Protein AF-A0A9D4W2U6-F1 (afdb_monomer_lite)

InterPro domains:
  IPR000994 Peptidase M24 [PF00557] (55-169)
  IPR029149 Creatinase/Aminopeptidase P/Spt16, N-terminal [G3DSA:3.40.350.10] (1-44)
  IPR036005 Creatinase/aminopeptidase-like [G3DSA:3.90.230.10] (46-172)
  IPR036005 Creatinase/aminopeptidase-like [SSF55920] (47-169)
  IPR040258 FACT complex subunit Spt16 [PTHR13980] (3-172)

pLDDT: mean 96.51, std 5.3, range [49.69, 98.81]

Secondary structure (DSSP, 8-state):
--PPEEEE-TTPPP-SHHHHHHHHHHHTSSPEEEE-HHHHHHHTTSPPHHHHHHHHHHHHHHHHHIIIIIIHHHHHHHHTT---BHHHHHHHHHHHHH-GGGGT----GGGEEESSPPEEE-TT----STT----SSBPP-STTEEEEEEE-EEETTEE--EEEEEEES---

Radius of gyration: 21.52 Å; chains: 1; bounding box: 51×34×67 Å

Organism: Pisum sativum (NCBI:txid3888)

Structure (mmCIF, N/CA/C/O backbone):
data_AF-A0A9D4W2U6-F1
#
_entry.id   AF-A0A9D4W2U6-F1
#
loop_
_atom_site.group_PDB
_atom_site.id
_atom_site.type_symbol
_atom_site.label_atom_id
_atom_site.label_alt_id
_atom_site.label_comp_id
_atom_site.label_asym_id
_atom_site.label_entity_id
_atom_site.label_seq_id
_atom_site.pdbx_PDB_ins_code
_atom_site.Cartn_x
_atom_site.Cartn_y
_atom_site.Cartn_z
_atom_site.occupancy
_atom_site.B_iso_or_equiv
_atom_site.auth_seq_id
_atom_site.auth_comp_id
_atom_site.auth_asym_id
_atom_site.auth_atom_id
_atom_site.pdbx_PDB_model_num
ATOM 1 N N . HIS A 1 1 ? 32.425 -7.925 -36.326 1.00 49.69 1 HIS A N 1
ATOM 2 C CA . HIS A 1 1 ? 31.031 -7.445 -36.296 1.00 49.69 1 HIS A CA 1
ATOM 3 C C . HIS A 1 1 ? 30.637 -7.352 -34.840 1.00 49.69 1 HIS A C 1
ATOM 5 O O . HIS A 1 1 ? 30.449 -8.394 -34.226 1.00 49.69 1 HIS A O 1
ATOM 11 N N . ASP A 1 2 ? 30.610 -6.143 -34.283 1.00 60.03 2 ASP A N 1
ATOM 12 C CA . ASP A 1 2 ? 30.225 -5.941 -32.887 1.00 60.03 2 ASP A CA 1
ATOM 13 C C . ASP A 1 2 ? 28.760 -6.340 -32.710 1.00 60.03 2 ASP A C 1
ATOM 15 O O . ASP A 1 2 ? 27.861 -5.778 -33.337 1.00 60.03 2 ASP A O 1
ATOM 19 N N . SER A 1 3 ? 28.525 -7.377 -31.911 1.00 79.00 3 SER A N 1
ATOM 20 C CA . SER A 1 3 ? 27.185 -7.813 -31.531 1.00 79.00 3 SER A CA 1
ATOM 21 C C . SER A 1 3 ? 26.518 -6.710 -30.711 1.00 79.00 3 SER A C 1
ATOM 23 O O . SER A 1 3 ? 27.026 -6.349 -29.650 1.00 79.00 3 SER A O 1
ATOM 25 N N . SER A 1 4 ? 25.395 -6.171 -31.187 1.00 92.88 4 SER A N 1
ATOM 26 C CA . SER A 1 4 ? 24.637 -5.154 -30.455 1.00 92.88 4 SER A CA 1
ATOM 27 C C . SER A 1 4 ? 24.012 -5.740 -29.186 1.00 92.88 4 SER A C 1
ATOM 29 O O . SER A 1 4 ? 23.478 -6.852 -29.202 1.00 92.88 4 SER A O 1
ATOM 31 N N . THR A 1 5 ? 24.056 -4.970 -28.100 1.00 96.31 5 THR A N 1
ATOM 32 C CA . THR A 1 5 ? 23.453 -5.326 -26.811 1.00 96.31 5 THR A CA 1
ATOM 33 C C . THR A 1 5 ? 22.145 -4.566 -26.620 1.00 96.31 5 THR A C 1
ATOM 35 O O . THR A 1 5 ? 22.100 -3.354 -26.828 1.00 96.31 5 THR A O 1
ATOM 38 N N . VAL A 1 6 ? 21.088 -5.264 -26.203 1.00 97.06 6 VAL A N 1
ATOM 39 C CA . VAL A 1 6 ? 19.773 -4.690 -25.896 1.00 97.06 6 VAL A CA 1
ATOM 40 C C . VAL A 1 6 ? 19.487 -4.858 -24.406 1.00 97.06 6 VAL A C 1
ATOM 42 O O . VAL A 1 6 ? 19.465 -5.973 -23.882 1.00 97.06 6 VAL A O 1
ATOM 45 N N . GLY A 1 7 ? 19.262 -3.735 -23.725 1.00 96.94 7 GLY A N 1
ATOM 46 C CA . GLY A 1 7 ? 18.815 -3.717 -22.337 1.00 96.94 7 GLY A CA 1
ATOM 47 C C . GLY A 1 7 ? 17.318 -4.005 -22.227 1.00 96.94 7 GLY A C 1
ATOM 48 O O . GLY A 1 7 ? 16.528 -3.393 -22.943 1.00 96.94 7 GLY A O 1
ATOM 49 N N . HIS A 1 8 ? 16.922 -4.902 -21.328 1.00 96.38 8 HIS A N 1
ATOM 50 C CA . HIS A 1 8 ? 15.517 -5.160 -20.991 1.00 96.38 8 HIS A CA 1
ATOM 51 C C . HIS A 1 8 ? 15.349 -5.402 -19.484 1.00 96.38 8 HIS A C 1
ATOM 53 O O . HIS A 1 8 ? 16.330 -5.654 -18.789 1.00 96.38 8 HIS A O 1
ATOM 59 N N . ILE A 1 9 ? 14.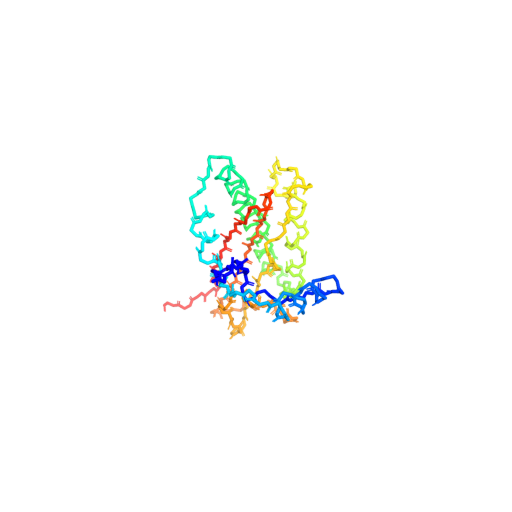125 -5.317 -18.958 1.00 97.06 9 ILE A N 1
ATOM 60 C CA . ILE A 1 9 ? 13.837 -5.698 -17.568 1.00 97.06 9 ILE A CA 1
ATOM 61 C C . ILE A 1 9 ? 13.600 -7.208 -17.560 1.00 97.06 9 ILE A C 1
ATOM 63 O O . ILE A 1 9 ? 12.560 -7.687 -18.001 1.00 97.06 9 ILE A O 1
ATOM 67 N N . ALA A 1 10 ? 14.596 -7.986 -17.135 1.00 94.62 10 ALA A N 1
ATOM 68 C CA . ALA A 1 10 ? 14.595 -9.431 -17.387 1.00 94.62 10 ALA A CA 1
ATOM 69 C C . ALA A 1 10 ? 13.586 -10.229 -16.553 1.00 94.62 10 ALA A C 1
ATOM 71 O O . ALA A 1 10 ? 13.250 -11.354 -16.916 1.00 94.62 10 ALA A O 1
ATOM 72 N N . ARG A 1 11 ? 13.125 -9.657 -15.438 1.00 94.25 11 ARG A N 1
ATOM 73 C CA . ARG A 1 11 ? 12.199 -10.302 -14.497 1.00 94.25 11 ARG A CA 1
ATOM 74 C C . ARG A 1 11 ? 10.725 -10.010 -14.781 1.00 94.25 11 ARG A C 1
ATOM 76 O O . ARG A 1 11 ? 9.882 -10.575 -14.098 1.00 94.25 11 ARG A O 1
ATOM 83 N N . GLU A 1 12 ? 10.419 -9.124 -15.727 1.00 94.75 12 GLU A N 1
ATOM 84 C CA . GLU A 1 12 ? 9.036 -8.853 -16.126 1.00 94.75 12 GLU A CA 1
ATOM 85 C C . GLU A 1 12 ? 8.526 -9.972 -17.037 1.00 94.75 12 GLU A C 1
ATOM 87 O O . GLU A 1 12 ? 9.155 -10.309 -18.045 1.00 94.75 12 GLU A O 1
ATOM 92 N N . GLU A 1 13 ? 7.385 -10.553 -16.674 1.00 94.50 13 GLU A N 1
ATOM 93 C CA . GLU A 1 13 ? 6.709 -11.540 -17.508 1.00 94.50 13 GLU A CA 1
ATOM 94 C C . GLU A 1 13 ? 5.948 -10.819 -18.634 1.00 94.50 13 GLU A C 1
ATOM 96 O O . GLU A 1 13 ? 5.199 -9.878 -18.369 1.00 94.50 13 GLU A O 1
ATOM 101 N N . PRO A 1 14 ? 6.145 -11.199 -19.911 1.00 94.31 14 PRO A N 1
ATOM 102 C CA . PRO A 1 14 ? 5.378 -10.620 -21.005 1.00 94.31 14 PRO A CA 1
ATOM 103 C C . PRO A 1 14 ? 3.908 -11.025 -20.892 1.00 94.31 14 PRO A C 1
ATOM 105 O O . PRO A 1 14 ? 3.588 -12.206 -20.996 1.00 94.31 14 PRO A O 1
ATOM 108 N N . GLU A 1 15 ? 3.019 -10.047 -20.745 1.00 95.38 15 GLU A N 1
ATOM 109 C CA . GLU A 1 15 ? 1.579 -10.286 -20.672 1.00 95.38 15 GLU A CA 1
ATOM 110 C C . GLU A 1 15 ? 0.866 -9.770 -21.928 1.00 95.38 15 GLU A C 1
ATOM 112 O O . GLU A 1 15 ? 0.933 -8.589 -22.286 1.00 95.38 15 GLU A O 1
ATOM 117 N N . GLY A 1 16 ? 0.151 -10.671 -22.604 1.00 97.06 16 GLY A N 1
ATOM 118 C CA . GLY A 1 16 ? -0.673 -10.353 -23.761 1.00 97.06 16 GLY A CA 1
ATOM 119 C C . GLY A 1 16 ? 0.074 -10.422 -25.094 1.00 97.06 16 GLY A C 1
ATOM 120 O O . GLY A 1 16 ? 1.291 -10.257 -25.196 1.00 97.06 16 GLY A O 1
ATOM 121 N N . LYS A 1 17 ? -0.707 -10.614 -26.166 1.00 97.44 17 LYS A N 1
ATOM 122 C CA . LYS A 1 17 ? -0.220 -10.974 -27.512 1.00 97.44 17 LYS A CA 1
ATOM 123 C C . LYS A 1 17 ? 0.914 -10.092 -28.045 1.00 97.44 17 LYS A C 1
ATOM 125 O O . LYS A 1 17 ? 1.791 -10.585 -28.748 1.00 97.44 17 LYS A O 1
ATOM 130 N N . LEU A 1 18 ? 0.878 -8.786 -27.765 1.00 97.94 18 LEU A N 1
ATOM 131 C CA . LEU A 1 18 ? 1.893 -7.847 -28.248 1.00 97.94 18 LEU A CA 1
ATOM 132 C C . LEU A 1 18 ? 3.248 -8.080 -27.569 1.00 97.94 18 LEU A C 1
ATOM 134 O O . LEU A 1 18 ? 4.264 -8.180 -28.259 1.00 97.94 18 LEU A O 1
ATOM 138 N N . LEU A 1 19 ? 3.262 -8.157 -26.236 1.00 97.25 19 LEU A N 1
ATOM 139 C CA . LEU A 1 19 ? 4.493 -8.308 -25.461 1.00 97.25 19 LEU A CA 1
ATOM 140 C C . LEU A 1 19 ? 5.069 -9.715 -25.605 1.00 97.25 19 LEU A C 1
ATOM 142 O O . LEU A 1 19 ? 6.281 -9.853 -25.746 1.00 97.25 19 LEU A O 1
ATOM 146 N N . GLU A 1 20 ? 4.215 -10.738 -25.665 1.00 97.19 20 GLU A N 1
ATOM 147 C CA . GLU A 1 20 ? 4.615 -12.122 -25.945 1.00 97.19 20 GLU A CA 1
ATOM 148 C C . GLU A 1 20 ? 5.334 -12.234 -27.300 1.00 97.19 20 GLU A C 1
ATOM 150 O O . GLU A 1 20 ? 6.468 -12.716 -27.366 1.00 97.19 20 GLU A O 1
ATOM 155 N N . ALA A 1 21 ? 4.734 -11.703 -28.374 1.00 97.56 21 ALA A N 1
ATOM 156 C CA . ALA A 1 21 ? 5.331 -11.725 -29.711 1.00 97.56 21 ALA A CA 1
ATOM 157 C C . ALA A 1 21 ? 6.621 -10.890 -29.797 1.00 97.56 21 ALA A C 1
ATOM 159 O O . ALA A 1 21 ? 7.567 -11.258 -30.500 1.00 97.56 21 ALA A O 1
ATOM 160 N N . TRP A 1 22 ? 6.681 -9.754 -29.095 1.00 97.00 22 TRP A N 1
ATOM 161 C CA . TRP A 1 22 ? 7.894 -8.942 -29.008 1.00 97.00 22 TRP A CA 1
ATOM 162 C C . TRP A 1 22 ? 9.020 -9.682 -28.281 1.00 97.00 22 TRP A C 1
ATOM 164 O O . TRP A 1 22 ? 10.139 -9.749 -28.795 1.00 97.00 22 TRP A O 1
ATOM 174 N N . ALA A 1 23 ? 8.724 -10.283 -27.128 1.00 95.25 23 ALA A N 1
ATOM 175 C CA . ALA A 1 23 ? 9.685 -11.050 -26.349 1.00 95.25 23 ALA A CA 1
ATOM 176 C C . ALA A 1 23 ? 10.232 -12.241 -27.149 1.00 95.25 23 ALA A C 1
ATOM 178 O O . ALA A 1 23 ? 11.436 -12.494 -27.120 1.00 95.25 23 ALA A O 1
ATOM 179 N N . GLU A 1 24 ? 9.386 -12.935 -27.915 1.00 95.69 24 GLU A N 1
ATOM 180 C CA . GLU A 1 24 ? 9.810 -14.016 -28.811 1.00 95.69 24 GLU A CA 1
ATOM 181 C C . GLU A 1 24 ? 10.750 -13.516 -29.920 1.00 95.69 24 GLU A C 1
ATOM 183 O O . GLU A 1 24 ? 11.812 -14.104 -30.148 1.00 95.69 24 GLU A O 1
ATOM 188 N N . LYS A 1 25 ? 10.415 -12.398 -30.582 1.00 96.06 25 LYS A N 1
ATOM 189 C CA . LYS A 1 25 ? 11.273 -11.791 -31.617 1.00 96.06 25 LYS A CA 1
ATOM 190 C C . LYS A 1 25 ? 12.623 -11.348 -31.064 1.00 96.06 25 LYS A C 1
ATOM 192 O O . LYS A 1 25 ? 13.645 -11.542 -31.719 1.00 96.06 25 LYS A O 1
ATOM 197 N N . LEU A 1 26 ? 12.625 -10.766 -29.870 1.00 93.94 26 LEU A N 1
ATOM 198 C CA . LEU A 1 26 ? 13.825 -10.281 -29.202 1.00 93.94 26 LEU A CA 1
ATOM 199 C C . LEU A 1 26 ? 14.723 -11.450 -28.762 1.00 93.94 26 LEU A C 1
ATOM 201 O O . LEU A 1 26 ? 15.926 -11.407 -29.016 1.00 93.94 26 LEU A O 1
ATOM 205 N N . LYS A 1 27 ? 14.144 -12.539 -28.235 1.00 92.06 27 LYS A N 1
ATOM 206 C CA . LYS A 1 27 ? 14.855 -13.799 -27.932 1.00 92.06 27 LYS A CA 1
ATOM 207 C C . LYS A 1 27 ? 15.414 -14.492 -29.178 1.00 92.06 27 LYS A C 1
ATOM 209 O O . LYS A 1 27 ? 16.499 -15.055 -29.119 1.00 92.06 27 LYS A O 1
ATOM 214 N N . SER A 1 28 ? 14.692 -14.437 -30.298 1.00 94.62 28 SER A N 1
ATOM 215 C CA . SER A 1 28 ? 15.102 -15.049 -31.575 1.00 94.62 28 SER A CA 1
ATOM 216 C C . SER A 1 28 ? 16.109 -14.203 -32.367 1.00 94.62 28 SER A C 1
ATOM 218 O O . SER A 1 28 ? 16.553 -14.599 -33.446 1.00 94.62 28 SER A O 1
ATOM 220 N N . SER A 1 29 ? 16.444 -13.009 -31.872 1.00 93.25 29 SER A N 1
ATOM 221 C CA . SER A 1 29 ? 17.425 -12.124 -32.494 1.00 93.25 29 SER A CA 1
ATOM 222 C C . SER A 1 29 ? 18.865 -12.580 -32.212 1.00 93.25 29 SER A C 1
ATOM 224 O O . SER A 1 29 ? 19.115 -13.476 -31.413 1.00 93.25 29 SER A O 1
ATOM 226 N N . LYS A 1 30 ? 19.843 -11.939 -32.862 1.00 94.06 30 LYS A N 1
ATOM 227 C CA . LYS A 1 30 ? 21.279 -12.147 -32.587 1.00 94.06 30 LYS A CA 1
ATOM 228 C C . LYS A 1 30 ? 21.834 -11.155 -31.554 1.00 94.06 30 LYS A C 1
ATOM 230 O O . LYS A 1 30 ? 23.049 -10.989 -31.469 1.00 94.06 30 LYS A O 1
ATOM 235 N N . PHE A 1 31 ? 20.964 -10.432 -30.848 1.00 95.25 31 PHE A N 1
ATOM 236 C CA . PHE A 1 31 ? 21.382 -9.441 -29.863 1.00 95.25 31 PHE A CA 1
ATOM 237 C C . PHE A 1 31 ? 21.810 -10.102 -28.558 1.00 95.25 31 PHE A C 1
ATOM 239 O O . PHE A 1 31 ? 21.231 -11.099 -28.131 1.00 95.25 31 PHE A O 1
ATOM 246 N N . ASN A 1 32 ? 22.782 -9.489 -27.88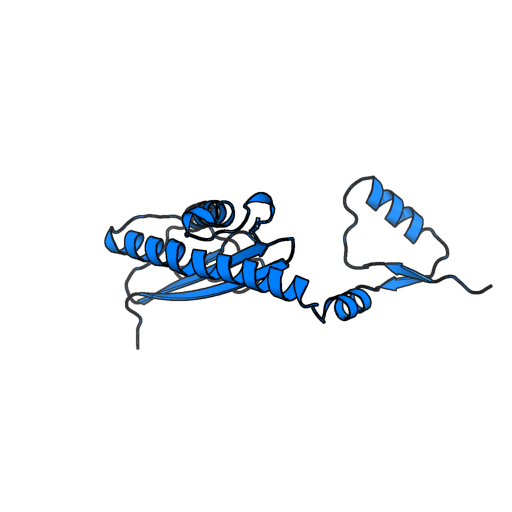8 1.00 95.00 32 ASN A N 1
ATOM 247 C CA . ASN A 1 32 ? 23.069 -9.823 -26.500 1.00 95.00 32 ASN A CA 1
ATOM 248 C C . ASN A 1 32 ? 22.019 -9.145 -25.624 1.00 95.00 32 ASN A C 1
ATOM 250 O O . ASN A 1 32 ? 21.869 -7.925 -25.673 1.00 95.00 32 ASN A O 1
ATOM 254 N N . LEU A 1 33 ? 21.288 -9.916 -24.829 1.00 95.38 33 LEU A N 1
ATOM 255 C CA . LEU A 1 33 ? 20.281 -9.373 -23.923 1.00 95.38 33 LEU A CA 1
ATOM 256 C C . LEU A 1 33 ? 20.900 -9.149 -22.547 1.00 95.38 33 LEU A C 1
ATOM 258 O O . LEU A 1 33 ? 21.635 -9.998 -22.044 1.00 95.38 33 LEU A O 1
ATOM 262 N N . SER A 1 34 ? 20.651 -7.990 -21.947 1.00 96.69 34 SER A N 1
ATOM 263 C CA . SER A 1 34 ? 21.177 -7.645 -20.623 1.00 96.69 34 SER A CA 1
ATOM 264 C C . SER A 1 34 ? 20.081 -7.070 -19.740 1.00 96.69 34 SER A C 1
ATOM 266 O O . SER A 1 34 ? 19.310 -6.217 -20.181 1.00 96.69 34 SER A O 1
ATOM 268 N N . ASP A 1 35 ? 20.031 -7.520 -18.486 1.00 97.56 35 ASP A N 1
ATOM 269 C CA . ASP A 1 35 ? 19.099 -6.978 -17.502 1.00 97.56 35 ASP A CA 1
ATOM 270 C C . ASP A 1 35 ? 19.516 -5.560 -17.098 1.00 97.56 35 ASP A C 1
ATOM 272 O O . ASP A 1 35 ? 20.640 -5.333 -16.643 1.00 97.56 35 ASP A O 1
ATOM 276 N N . VAL A 1 36 ? 18.605 -4.603 -17.259 1.00 98.12 36 VAL A N 1
ATOM 277 C CA . VAL A 1 36 ? 18.822 -3.192 -16.903 1.00 98.12 36 VAL A CA 1
ATOM 278 C C . VAL A 1 36 ? 17.961 -2.731 -15.727 1.00 98.12 36 VAL A C 1
ATOM 280 O O . VAL A 1 36 ? 17.955 -1.538 -15.413 1.00 98.12 36 VAL A O 1
ATOM 283 N N . ALA A 1 37 ? 17.284 -3.647 -15.023 1.00 98.25 37 ALA A N 1
ATOM 284 C CA . ALA A 1 37 ? 16.456 -3.326 -13.856 1.00 98.25 37 ALA A CA 1
ATOM 285 C C . ALA A 1 37 ? 17.216 -2.500 -12.797 1.00 98.25 37 ALA A C 1
ATOM 287 O O . ALA A 1 37 ? 16.711 -1.491 -12.304 1.00 98.25 37 ALA A O 1
ATOM 288 N N . ASN A 1 38 ? 18.471 -2.862 -12.507 1.00 98.00 38 ASN A N 1
ATOM 289 C CA . ASN A 1 38 ? 19.313 -2.127 -11.555 1.00 98.00 38 ASN A CA 1
ATOM 290 C C . ASN A 1 38 ? 19.664 -0.709 -12.037 1.00 98.00 38 ASN A C 1
ATOM 292 O O . ASN A 1 38 ? 19.791 0.203 -11.221 1.00 98.00 38 ASN A O 1
ATOM 296 N N . GLY A 1 39 ? 19.788 -0.508 -13.353 1.00 98.38 39 GLY A N 1
ATOM 297 C CA . GLY A 1 39 ? 20.013 0.811 -13.946 1.00 98.38 39 GLY A CA 1
ATOM 298 C C . GLY A 1 39 ? 18.814 1.733 -13.732 1.00 98.38 39 GLY A C 1
ATOM 299 O O . GLY A 1 39 ? 18.978 2.856 -13.258 1.00 98.38 39 GLY A O 1
ATOM 300 N N . PHE A 1 40 ? 17.601 1.232 -13.984 1.00 98.38 40 PHE A N 1
ATOM 301 C CA . PHE A 1 40 ? 16.367 1.962 -13.678 1.00 98.38 40 PHE A CA 1
ATOM 302 C C . PHE A 1 40 ? 16.191 2.197 -12.175 1.00 98.38 40 PHE A C 1
ATOM 304 O O . PHE A 1 40 ? 15.836 3.302 -11.775 1.00 98.38 40 PHE A O 1
ATOM 311 N N . SER A 1 41 ? 16.507 1.212 -11.326 1.00 98.12 41 SER A N 1
ATOM 312 C CA . SER A 1 41 ? 16.469 1.381 -9.867 1.00 98.12 41 SER A CA 1
ATOM 313 C C . SER A 1 41 ? 17.384 2.514 -9.398 1.00 98.12 41 SER A C 1
ATOM 315 O O . SER A 1 41 ? 16.982 3.320 -8.560 1.00 98.12 41 SER A O 1
ATOM 317 N N . ALA A 1 42 ? 18.608 2.593 -9.929 1.00 98.38 42 ALA A N 1
ATOM 318 C CA . ALA A 1 42 ? 19.531 3.677 -9.615 1.00 98.38 42 ALA A CA 1
ATOM 319 C C . ALA A 1 42 ? 18.999 5.025 -10.126 1.00 98.38 42 ALA A C 1
ATOM 321 O O . ALA A 1 42 ? 18.985 5.996 -9.368 1.00 98.38 42 ALA A O 1
ATOM 322 N N . LEU A 1 43 ? 18.491 5.069 -11.363 1.00 98.38 43 LEU A N 1
ATOM 323 C CA . LEU A 1 43 ? 17.919 6.273 -11.971 1.00 98.38 43 LEU A CA 1
ATOM 324 C C . LEU A 1 43 ? 16.727 6.818 -11.172 1.00 98.38 43 LEU A C 1
ATOM 326 O O . LEU A 1 43 ? 16.640 8.019 -10.941 1.00 98.38 43 LEU A O 1
ATOM 330 N N . PHE A 1 44 ? 15.832 5.942 -10.716 1.00 98.00 44 PHE A N 1
ATOM 331 C CA . PHE A 1 44 ? 14.650 6.328 -9.950 1.00 98.00 44 PHE A CA 1
ATOM 332 C C . PHE A 1 44 ? 14.938 6.552 -8.466 1.00 98.00 44 PHE A C 1
ATOM 334 O O . PHE A 1 44 ? 14.029 6.947 -7.745 1.00 98.00 44 PHE A O 1
ATOM 341 N N . SER A 1 45 ? 16.145 6.288 -7.960 1.00 97.94 45 SER A N 1
ATOM 342 C CA . SER A 1 45 ? 16.419 6.326 -6.515 1.00 97.94 45 SER A CA 1
ATOM 343 C C . SER A 1 45 ? 16.272 7.732 -5.913 1.00 97.94 45 SER A C 1
ATOM 345 O O . SER A 1 45 ? 15.559 7.906 -4.920 1.00 97.94 45 SER A O 1
ATOM 347 N N . ALA A 1 46 ? 16.883 8.740 -6.539 1.00 98.31 46 ALA A N 1
ATOM 348 C CA . ALA A 1 46 ? 16.840 10.131 -6.107 1.00 98.31 46 ALA A CA 1
ATOM 349 C C . ALA A 1 46 ? 15.585 10.826 -6.647 1.00 98.31 46 ALA A C 1
ATOM 351 O O . ALA A 1 46 ? 15.385 10.925 -7.853 1.00 98.31 46 ALA A O 1
ATOM 352 N N . LYS A 1 47 ? 14.741 11.318 -5.738 1.00 98.38 47 LYS A N 1
ATOM 353 C CA . LYS A 1 47 ? 13.483 11.989 -6.077 1.00 98.38 47 LYS A CA 1
ATOM 354 C C . LYS A 1 47 ? 13.684 13.495 -6.192 1.00 98.38 47 LYS A C 1
ATOM 356 O O . LYS A 1 47 ? 14.288 14.114 -5.317 1.00 98.38 47 LYS A O 1
ATOM 361 N N . SER A 1 48 ? 13.123 14.092 -7.234 1.00 98.56 48 SER A N 1
ATOM 362 C CA . SER A 1 48 ? 13.017 15.543 -7.371 1.00 98.56 48 SER A CA 1
ATOM 363 C C . SER A 1 48 ? 12.015 16.136 -6.370 1.00 98.56 48 SER A C 1
ATOM 365 O O . SER A 1 48 ? 11.215 15.436 -5.744 1.00 98.56 48 SER A O 1
ATOM 367 N N . ASN A 1 49 ? 12.017 17.463 -6.232 1.00 98.62 49 ASN A N 1
ATOM 368 C CA . ASN A 1 49 ? 11.106 18.164 -5.322 1.00 98.62 49 ASN A CA 1
ATOM 369 C C . ASN A 1 49 ? 9.619 17.942 -5.658 1.00 98.62 49 ASN A C 1
ATOM 371 O O . ASN A 1 49 ? 8.783 17.894 -4.749 1.00 98.62 49 ASN A O 1
ATOM 375 N N . GLU A 1 50 ? 9.273 17.789 -6.939 1.00 98.38 50 GLU A N 1
ATOM 376 C CA . GLU A 1 50 ? 7.898 17.501 -7.362 1.00 98.38 50 GLU A CA 1
ATOM 377 C C . GLU A 1 50 ? 7.466 16.087 -6.947 1.00 98.38 50 GLU A C 1
ATOM 379 O O . GLU A 1 50 ? 6.375 15.892 -6.399 1.00 98.38 50 GLU A O 1
ATOM 384 N N . GLU A 1 51 ? 8.345 15.104 -7.132 1.00 98.62 51 GLU A N 1
ATOM 385 C CA . GLU A 1 51 ? 8.102 13.717 -6.735 1.00 98.62 51 GLU A CA 1
ATOM 386 C C . GLU A 1 51 ? 7.980 13.594 -5.216 1.00 98.62 51 GLU A C 1
ATOM 388 O O . GLU A 1 51 ? 7.024 13.008 -4.713 1.00 98.62 51 GLU A O 1
ATOM 393 N N . ILE A 1 52 ? 8.884 14.237 -4.468 1.00 98.75 52 ILE A N 1
ATOM 394 C CA . ILE A 1 52 ? 8.817 14.318 -3.003 1.00 98.75 52 ILE A CA 1
ATOM 395 C C . ILE A 1 52 ? 7.499 14.961 -2.561 1.00 98.75 52 ILE A C 1
ATOM 397 O O . ILE A 1 52 ? 6.882 14.505 -1.598 1.00 98.75 52 ILE A O 1
ATOM 401 N N . THR A 1 53 ? 7.035 16.003 -3.253 1.00 98.62 53 THR A N 1
ATOM 402 C CA . THR A 1 53 ? 5.738 16.633 -2.961 1.00 98.62 53 THR A CA 1
ATOM 403 C C . THR A 1 53 ? 4.586 15.650 -3.160 1.00 98.62 53 THR A C 1
ATOM 405 O O . THR A 1 53 ? 3.683 15.590 -2.324 1.00 98.62 53 THR A O 1
ATOM 408 N N . SER A 1 54 ? 4.626 14.845 -4.221 1.00 98.62 54 SER A N 1
ATOM 409 C CA . SER A 1 54 ? 3.615 13.814 -4.483 1.00 98.62 54 SER A CA 1
ATOM 410 C C . SER A 1 54 ? 3.650 12.699 -3.432 1.00 98.62 54 SER A C 1
ATOM 412 O O . SER A 1 54 ? 2.600 12.353 -2.893 1.00 98.62 54 SER A O 1
ATOM 414 N N . ILE A 1 55 ? 4.841 12.232 -3.038 1.00 98.81 55 ILE A N 1
ATOM 415 C CA . ILE A 1 55 ? 5.031 11.258 -1.947 1.00 98.81 55 ILE A CA 1
ATOM 416 C C . ILE A 1 55 ? 4.483 11.808 -0.623 1.00 98.81 55 ILE A C 1
ATOM 418 O O . ILE A 1 55 ? 3.762 11.109 0.084 1.00 98.81 55 ILE A O 1
ATOM 422 N N . LYS A 1 56 ? 4.762 13.076 -0.288 1.00 98.69 56 LYS A N 1
ATOM 423 C CA . LYS A 1 56 ? 4.235 13.723 0.927 1.00 98.69 56 LYS A CA 1
ATOM 424 C C . LYS A 1 56 ? 2.710 13.811 0.918 1.00 98.69 56 LYS A C 1
ATOM 426 O O . LYS A 1 56 ? 2.093 13.607 1.959 1.00 98.69 56 LYS A O 1
ATOM 431 N N . ARG A 1 57 ? 2.092 14.088 -0.236 1.00 98.56 57 ARG A N 1
ATOM 432 C CA . ARG A 1 57 ? 0.626 14.093 -0.384 1.00 98.56 57 ARG A CA 1
ATOM 433 C C . ARG A 1 57 ? 0.034 12.697 -0.206 1.00 98.56 57 ARG A C 1
ATOM 435 O O . ARG A 1 57 ? -0.924 12.559 0.548 1.00 98.56 57 ARG A O 1
ATOM 442 N N . ALA A 1 58 ? 0.631 11.682 -0.832 1.00 98.75 58 ALA A N 1
ATOM 443 C CA . ALA A 1 58 ? 0.247 10.286 -0.638 1.00 98.75 58 ALA A CA 1
ATOM 444 C C . ALA A 1 58 ? 0.342 9.890 0.846 1.00 98.75 58 ALA A C 1
ATOM 446 O O . ALA A 1 58 ? -0.621 9.389 1.420 1.00 98.75 58 ALA A O 1
ATOM 447 N N . ALA A 1 59 ? 1.462 10.209 1.502 1.00 98.75 59 ALA A N 1
ATOM 448 C CA . ALA A 1 59 ? 1.688 9.905 2.914 1.00 98.75 59 ALA A CA 1
ATOM 449 C C . ALA A 1 59 ? 0.717 10.649 3.844 1.00 98.75 59 ALA A C 1
ATOM 451 O O . ALA A 1 59 ? 0.240 10.082 4.828 1.00 98.75 59 ALA A O 1
ATOM 452 N N . TYR A 1 60 ? 0.386 11.905 3.531 1.00 98.62 60 TYR A N 1
ATOM 453 C CA . TYR A 1 60 ? -0.621 12.657 4.274 1.00 98.62 60 TYR A CA 1
ATOM 454 C C . TYR A 1 60 ? -1.990 11.977 4.186 1.00 98.62 60 TYR A C 1
ATOM 456 O O . TYR A 1 60 ? -2.613 11.748 5.214 1.00 98.62 60 TYR A O 1
ATOM 464 N N . LEU A 1 61 ? -2.419 11.551 2.994 1.00 98.75 61 LEU A N 1
ATOM 465 C CA . LEU A 1 61 ? -3.652 10.776 2.855 1.00 98.75 61 LEU A CA 1
ATOM 466 C C . LEU A 1 61 ? -3.592 9.458 3.6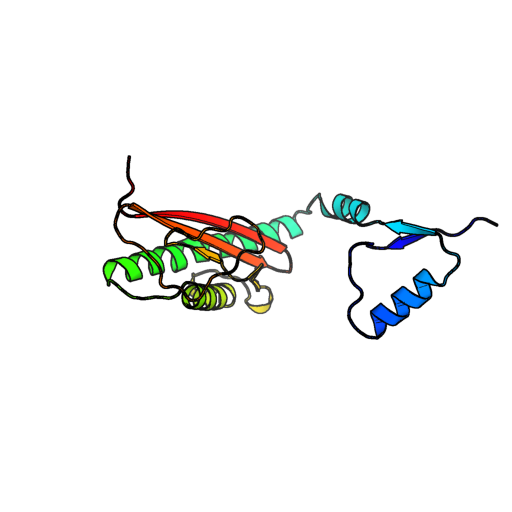38 1.00 98.75 61 LEU A C 1
ATOM 468 O O . LEU A 1 61 ? -4.481 9.195 4.439 1.00 98.75 61 LEU A O 1
ATOM 472 N N . THR A 1 62 ? -2.527 8.672 3.480 1.00 98.81 62 THR A N 1
ATOM 473 C CA . THR A 1 62 ? -2.325 7.405 4.204 1.00 98.81 62 THR A CA 1
ATOM 474 C C . THR A 1 62 ? -2.426 7.579 5.723 1.00 98.81 62 THR A C 1
ATOM 476 O O . THR A 1 62 ? -3.101 6.808 6.405 1.00 98.81 62 THR A O 1
ATOM 479 N N . THR A 1 63 ? -1.797 8.624 6.270 1.00 98.38 63 THR A N 1
ATOM 480 C CA . THR A 1 63 ? -1.865 8.939 7.707 1.00 98.38 63 THR A CA 1
ATOM 481 C C . THR A 1 63 ? -3.247 9.438 8.131 1.00 98.38 63 THR A C 1
ATOM 483 O O . THR A 1 63 ? -3.715 9.050 9.200 1.00 98.38 63 THR A O 1
ATOM 486 N N . SER A 1 64 ? -3.929 10.241 7.307 1.00 98.56 64 SER A N 1
ATOM 487 C CA . SER A 1 64 ? -5.318 10.658 7.542 1.00 98.56 64 SER A CA 1
ATOM 488 C C . SER A 1 64 ? -6.285 9.475 7.551 1.00 98.56 64 SER A C 1
ATOM 490 O O . SER A 1 64 ? -7.147 9.429 8.420 1.00 98.56 64 SER A O 1
ATOM 492 N N . VAL A 1 65 ? -6.130 8.507 6.644 1.00 98.75 65 VAL A N 1
ATOM 493 C CA . VAL A 1 65 ? -6.943 7.280 6.616 1.00 98.75 65 VAL A CA 1
ATOM 494 C C . VAL A 1 65 ? -6.695 6.440 7.864 1.00 98.75 65 VAL A C 1
ATOM 496 O O . VAL A 1 65 ? -7.647 6.075 8.550 1.00 98.75 65 VAL A O 1
ATOM 499 N N . MET A 1 66 ? -5.428 6.200 8.218 1.00 98.62 66 MET A N 1
ATOM 500 C CA . MET A 1 66 ? -5.086 5.467 9.440 1.00 98.62 66 MET A CA 1
ATOM 501 C C . MET A 1 66 ? -5.690 6.138 10.684 1.00 98.62 66 MET A C 1
ATOM 503 O O . MET A 1 66 ? -6.357 5.492 11.483 1.00 98.62 66 MET A O 1
ATOM 507 N N . LYS A 1 67 ? -5.496 7.450 10.845 1.00 98.25 67 LYS A N 1
ATOM 508 C CA . LYS A 1 67 ? -5.922 8.169 12.051 1.00 98.25 67 LYS A CA 1
ATOM 509 C C . LYS A 1 67 ? -7.434 8.382 12.132 1.00 98.25 67 LYS A C 1
ATOM 511 O O . LYS A 1 67 ? -8.011 8.179 13.189 1.00 98.25 67 LYS A O 1
ATOM 516 N N . ASN A 1 68 ? -8.052 8.859 11.055 1.00 98.12 68 ASN A N 1
ATOM 517 C CA . ASN A 1 68 ? -9.424 9.374 11.099 1.00 98.12 68 ASN A CA 1
ATOM 518 C C . ASN A 1 68 ? -10.468 8.326 10.696 1.00 98.12 68 ASN A C 1
ATOM 520 O O . ASN A 1 68 ? -11.655 8.560 10.897 1.00 98.12 68 ASN A O 1
ATOM 524 N N . PHE A 1 69 ? -10.049 7.218 10.078 1.00 98.56 69 PHE A N 1
ATOM 525 C CA . PHE A 1 69 ? -10.951 6.136 9.695 1.00 98.56 69 PHE A CA 1
ATOM 526 C C . PHE A 1 69 ? -10.599 4.831 10.400 1.00 98.56 69 PHE A C 1
ATOM 528 O O . PHE A 1 69 ? -11.439 4.312 11.121 1.00 98.56 69 PHE A O 1
ATOM 535 N N . VAL A 1 70 ? -9.375 4.316 10.240 1.00 98.56 70 VAL A N 1
ATOM 536 C CA . VAL A 1 70 ? -9.002 3.003 10.798 1.00 98.56 70 VAL A CA 1
ATOM 537 C C . VAL A 1 70 ? -9.091 3.005 12.322 1.00 98.56 70 VAL A C 1
ATOM 539 O O . VAL A 1 70 ? -9.825 2.194 12.874 1.00 98.56 70 VAL A O 1
ATOM 542 N N . VAL A 1 71 ? -8.412 3.931 13.005 1.00 98.44 71 VAL A N 1
ATOM 543 C CA . VAL A 1 71 ? -8.455 4.002 14.478 1.00 98.44 71 VAL A CA 1
ATOM 544 C C . VAL A 1 71 ? -9.886 4.208 14.979 1.00 98.44 71 VAL A C 1
ATOM 546 O O . VAL A 1 71 ? -10.365 3.415 15.778 1.00 98.44 71 VAL A O 1
ATOM 549 N N . SER A 1 72 ? -10.610 5.191 14.439 1.00 97.81 72 SER A N 1
ATOM 550 C CA . SER A 1 72 ? -11.989 5.464 14.866 1.00 97.81 72 SER A CA 1
ATOM 551 C C . SER A 1 72 ? -12.951 4.302 14.596 1.00 97.81 72 SER A C 1
ATOM 553 O O . SER A 1 72 ? -13.866 4.054 15.374 1.00 97.81 72 SER A O 1
ATOM 555 N N . LYS A 1 73 ? -12.777 3.570 13.489 1.00 98.06 73 LYS A N 1
ATOM 556 C CA . LYS A 1 73 ? -13.581 2.378 13.191 1.00 98.06 73 LYS A CA 1
ATOM 557 C C . LYS A 1 73 ? -13.250 1.241 14.153 1.00 98.06 73 LYS A C 1
ATOM 559 O O . LYS A 1 73 ? -14.180 0.569 14.583 1.00 98.06 73 LYS A O 1
ATOM 564 N N . LEU A 1 74 ? -11.972 1.040 14.477 1.00 98.06 74 LEU A N 1
ATOM 565 C CA . LEU A 1 74 ? -11.535 0.029 15.438 1.00 98.06 74 LEU A CA 1
ATOM 566 C C . LEU A 1 74 ? -12.161 0.270 16.813 1.00 98.06 74 LEU A C 1
ATOM 568 O O . LEU A 1 74 ? -12.779 -0.641 17.351 1.00 98.06 74 LEU A O 1
ATOM 572 N N . GLU A 1 75 ? -12.045 1.498 17.325 1.00 97.50 75 GLU A N 1
ATOM 573 C CA . GLU A 1 75 ? -12.638 1.922 18.602 1.00 97.50 75 GLU A CA 1
ATOM 574 C C . GLU A 1 75 ? -14.144 1.613 18.625 1.00 97.50 75 GLU A C 1
ATOM 576 O O . GLU A 1 75 ? -14.602 0.849 19.465 1.00 97.50 75 GLU A O 1
ATOM 581 N N . ASN A 1 76 ? -14.894 2.065 17.612 1.00 97.88 76 ASN A N 1
ATOM 582 C CA . ASN A 1 76 ? -16.337 1.807 17.525 1.00 97.88 76 ASN A CA 1
ATOM 583 C C . ASN A 1 76 ? -16.701 0.315 17.404 1.00 97.88 76 ASN A C 1
ATOM 585 O O . ASN A 1 76 ? -17.773 -0.099 17.838 1.00 97.88 76 ASN A O 1
ATOM 589 N N . VAL A 1 77 ? -15.873 -0.493 16.734 1.00 97.69 77 VAL A N 1
ATOM 590 C CA . VAL A 1 77 ? -16.126 -1.936 16.588 1.00 97.69 77 VAL A CA 1
ATOM 591 C C . VAL A 1 77 ? -15.971 -2.647 17.926 1.00 97.69 77 VAL A C 1
ATOM 593 O O . VAL A 1 77 ? -16.787 -3.515 18.223 1.00 97.69 77 VAL A O 1
ATOM 596 N N . ILE A 1 78 ? -14.963 -2.270 18.713 1.00 96.00 78 ILE A N 1
ATOM 597 C CA . ILE A 1 78 ? -14.716 -2.831 20.043 1.00 96.00 78 ILE A CA 1
ATOM 598 C C . ILE A 1 78 ? -15.796 -2.356 21.021 1.00 96.00 78 ILE A C 1
ATOM 600 O O . ILE A 1 78 ? -16.430 -3.186 21.664 1.00 96.00 78 ILE A O 1
ATOM 604 N N . ASP A 1 79 ? -16.060 -1.048 21.075 1.00 96.62 79 ASP A N 1
ATOM 605 C CA . ASP A 1 79 ? -17.012 -0.445 22.020 1.00 96.62 79 ASP A CA 1
ATOM 606 C C . ASP A 1 79 ? -18.446 -0.969 21.843 1.00 96.62 79 ASP A C 1
ATOM 608 O O . ASP A 1 79 ? -19.197 -1.092 22.809 1.00 96.62 79 ASP A O 1
ATOM 612 N N . GLU A 1 80 ? -18.846 -1.270 20.604 1.00 97.31 80 GLU A N 1
ATOM 613 C CA . GLU A 1 80 ? -20.175 -1.801 20.280 1.00 97.31 80 GLU A CA 1
ATOM 614 C C . GLU A 1 80 ? -20.201 -3.334 20.127 1.00 97.31 80 GLU A C 1
ATOM 616 O O . GLU A 1 80 ? -21.206 -3.873 19.656 1.00 97.31 80 GLU A O 1
ATOM 621 N N . GLU A 1 81 ? -19.108 -4.033 20.462 1.00 95.44 81 GLU A N 1
ATOM 622 C CA . GLU A 1 81 ? -18.958 -5.496 20.334 1.00 95.44 81 GLU A CA 1
ATOM 623 C C . GLU A 1 81 ? -19.375 -6.022 18.943 1.00 95.44 81 GLU A C 1
ATOM 625 O O . GLU A 1 81 ? -20.023 -7.062 18.768 1.00 95.44 81 GLU A O 1
ATOM 630 N N . LYS A 1 82 ? -19.035 -5.260 17.897 1.00 96.94 82 LYS A N 1
ATOM 631 C CA . LYS A 1 82 ? -19.430 -5.568 16.522 1.00 96.94 82 LYS A CA 1
ATOM 632 C C . LYS A 1 82 ? -18.575 -6.683 15.946 1.00 96.94 82 LYS A C 1
ATOM 634 O O . LYS A 1 82 ? -17.350 -6.707 16.065 1.00 96.94 82 LYS A O 1
ATOM 639 N N . LYS A 1 83 ? -19.222 -7.551 15.173 1.00 97.12 83 LYS A N 1
ATOM 640 C CA . LYS A 1 83 ? -18.537 -8.515 14.312 1.00 97.12 83 LYS A CA 1
ATOM 641 C C . LYS A 1 83 ? -18.265 -7.896 12.940 1.00 97.12 83 LYS A C 1
ATOM 643 O O . LYS A 1 83 ? -19.202 -7.584 12.209 1.00 97.12 83 LYS A O 1
ATOM 648 N N . ILE A 1 84 ? -16.991 -7.766 12.574 1.00 98.12 84 ILE A N 1
ATOM 649 C CA . ILE A 1 84 ? -16.536 -7.326 11.245 1.00 98.12 84 ILE A CA 1
ATOM 650 C C . ILE A 1 84 ? -15.458 -8.281 10.727 1.00 98.12 84 ILE A C 1
ATOM 652 O O . ILE A 1 84 ? -14.634 -8.748 11.509 1.00 98.12 84 ILE A O 1
ATOM 656 N N . LEU A 1 85 ? -15.474 -8.596 9.429 1.00 98.69 85 LEU A N 1
ATOM 657 C CA . LEU A 1 85 ? -14.433 -9.411 8.792 1.00 98.69 85 LEU A CA 1
ATOM 658 C C . LEU A 1 85 ? -13.236 -8.540 8.393 1.00 98.69 85 LEU A C 1
ATOM 660 O O . LEU A 1 85 ? -13.423 -7.372 8.036 1.00 98.69 85 LEU A O 1
ATOM 664 N N . HIS A 1 86 ? -12.022 -9.099 8.383 1.00 98.75 86 HIS A N 1
ATOM 665 C CA . HIS A 1 86 ? -10.841 -8.363 7.911 1.00 98.75 86 HIS A CA 1
ATOM 666 C C . HIS A 1 86 ? -11.003 -7.889 6.455 1.00 98.75 86 HIS A C 1
ATOM 668 O O . HIS A 1 86 ? -10.681 -6.742 6.145 1.00 98.75 86 HIS A O 1
ATOM 674 N N . SER A 1 87 ? -11.555 -8.729 5.576 1.00 98.62 87 SER A N 1
ATOM 675 C CA . SER A 1 87 ? -11.865 -8.399 4.176 1.00 98.62 87 SER A CA 1
ATOM 676 C C . SER A 1 87 ? -12.887 -7.264 4.037 1.00 98.62 87 SER A C 1
ATOM 678 O O . SER A 1 87 ? -12.679 -6.332 3.264 1.00 98.62 87 SER A O 1
ATOM 680 N N . THR A 1 88 ? -13.952 -7.260 4.844 1.00 98.62 88 THR A N 1
ATOM 681 C CA . THR A 1 88 ? -14.927 -6.156 4.854 1.00 98.62 88 THR A CA 1
ATOM 682 C C . THR A 1 88 ? -14.272 -4.842 5.277 1.00 98.62 88 THR A C 1
ATOM 684 O O . THR A 1 88 ? -14.508 -3.799 4.666 1.00 98.62 88 THR A O 1
ATOM 687 N N . TRP A 1 89 ? -13.416 -4.872 6.301 1.00 98.25 89 TRP A N 1
ATOM 688 C CA . TRP A 1 89 ? -12.726 -3.667 6.759 1.00 98.25 89 TRP A CA 1
ATOM 689 C C . TRP A 1 89 ? -11.691 -3.160 5.740 1.00 98.25 89 TRP A C 1
ATOM 691 O O . TRP A 1 89 ? -11.555 -1.947 5.548 1.00 98.25 89 TRP A O 1
ATOM 701 N N . MET A 1 90 ? -11.020 -4.070 5.029 1.00 98.69 90 MET A N 1
ATOM 702 C CA . MET A 1 90 ? -10.182 -3.756 3.869 1.00 98.69 90 MET A CA 1
ATOM 703 C C . MET A 1 90 ? -10.974 -2.980 2.813 1.00 98.69 90 MET A C 1
ATOM 705 O O . MET A 1 90 ? -10.596 -1.852 2.500 1.00 98.69 90 MET A O 1
ATOM 709 N N . GLU A 1 91 ? -12.095 -3.520 2.330 1.00 98.75 91 GLU A N 1
ATOM 710 C CA . GLU A 1 91 ? -12.926 -2.877 1.300 1.00 98.75 91 GLU A CA 1
ATOM 711 C C . GLU A 1 91 ? -13.448 -1.497 1.728 1.00 98.75 91 GLU A C 1
ATOM 713 O O . GLU A 1 91 ? -13.488 -0.554 0.933 1.00 98.75 91 GLU A O 1
ATOM 718 N N . GLU A 1 92 ? -13.870 -1.349 2.988 1.00 98.56 92 GLU A N 1
ATOM 719 C CA . GLU A 1 92 ? -14.276 -0.045 3.517 1.00 98.56 92 GLU A CA 1
ATOM 720 C C . GLU A 1 92 ? -13.103 0.948 3.524 1.00 98.56 92 GLU A C 1
ATOM 722 O O . GLU A 1 92 ? -13.274 2.109 3.145 1.00 98.56 92 GLU A O 1
ATOM 727 N N . THR A 1 93 ? -11.905 0.494 3.905 1.00 98.69 93 THR A N 1
ATOM 728 C CA . THR A 1 93 ? -10.691 1.323 3.923 1.00 98.69 93 THR A CA 1
ATOM 729 C C . THR A 1 93 ? -10.276 1.741 2.510 1.00 98.69 93 THR A C 1
ATOM 731 O O . THR A 1 93 ? -9.923 2.904 2.308 1.00 98.69 93 THR A O 1
ATOM 734 N N . GLU A 1 94 ? -10.376 0.855 1.513 1.00 98.44 94 GLU A N 1
ATOM 735 C CA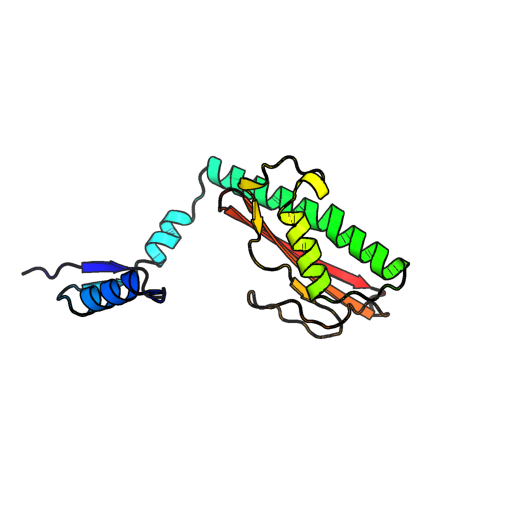 . GLU A 1 94 ? -10.128 1.188 0.101 1.00 98.44 94 GLU A CA 1
ATOM 736 C C . GLU A 1 94 ? -11.042 2.312 -0.383 1.00 98.44 94 GLU A C 1
ATOM 738 O O . GLU A 1 94 ? -10.566 3.312 -0.924 1.00 98.44 94 GLU A O 1
ATOM 743 N N . LYS A 1 95 ? -12.350 2.206 -0.115 1.00 98.50 95 LYS A N 1
ATOM 744 C CA . LYS A 1 95 ? -13.331 3.243 -0.481 1.00 98.50 95 LYS A CA 1
ATOM 745 C C . LYS A 1 95 ? -12.982 4.597 0.133 1.00 98.50 95 LYS A C 1
ATOM 747 O O . LYS A 1 95 ? -13.181 5.631 -0.496 1.00 98.50 95 LYS A O 1
ATOM 752 N N . VAL A 1 96 ? -12.456 4.613 1.357 1.00 98.44 96 VAL A N 1
ATOM 753 C CA . VAL A 1 96 ? -12.037 5.850 2.032 1.00 98.44 96 VAL A CA 1
ATOM 754 C C . VAL A 1 96 ? -10.753 6.425 1.431 1.00 98.44 96 VAL A C 1
ATOM 756 O O . VAL A 1 96 ? -10.640 7.645 1.320 1.00 98.44 96 VAL A O 1
ATOM 759 N N . ILE A 1 97 ? -9.803 5.586 1.005 1.00 98.50 97 ILE A N 1
ATOM 760 C CA . ILE A 1 97 ? -8.607 6.051 0.284 1.00 98.50 97 ILE A CA 1
ATOM 761 C C . ILE A 1 97 ? -9.017 6.713 -1.034 1.00 98.50 97 ILE A C 1
ATOM 763 O O . ILE A 1 97 ? -8.582 7.830 -1.306 1.00 98.50 97 ILE A O 1
ATOM 767 N N . LEU A 1 98 ? -9.882 6.059 -1.816 1.00 98.44 98 LEU A N 1
ATOM 768 C CA . LEU A 1 98 ? -10.344 6.549 -3.120 1.00 98.44 98 LEU A CA 1
ATOM 769 C C . LEU A 1 98 ? -11.216 7.817 -3.014 1.00 98.44 98 LEU A C 1
ATOM 771 O O . LEU A 1 98 ? -11.306 8.593 -3.966 1.00 98.44 98 LEU A O 1
ATOM 775 N N . GLU A 1 99 ? -11.804 8.081 -1.844 1.00 97.56 99 GLU A N 1
ATOM 776 C CA . GLU A 1 99 ? -12.602 9.274 -1.549 1.00 97.56 99 GLU A CA 1
ATOM 777 C C . GLU A 1 99 ? -11.970 10.111 -0.414 1.00 97.56 99 GLU A C 1
ATOM 779 O O . GLU A 1 99 ? -12.506 10.175 0.698 1.00 97.56 99 GLU A O 1
ATOM 784 N N . PRO A 1 100 ? -10.851 10.821 -0.668 1.00 95.56 100 PRO A N 1
ATOM 785 C CA . PRO A 1 100 ? -10.056 11.493 0.370 1.00 95.56 100 PRO A CA 1
ATOM 786 C C . PRO A 1 100 ? -10.828 12.555 1.178 1.00 95.56 100 PRO A C 1
ATOM 788 O O . PRO A 1 100 ? -10.442 12.894 2.302 1.00 95.56 100 PRO A O 1
ATOM 791 N N . SER A 1 101 ? -11.948 13.062 0.652 1.00 96.25 101 SER A N 1
ATOM 792 C CA . SER A 1 101 ? -12.857 13.961 1.370 1.00 96.25 101 SER A CA 1
ATOM 793 C C . SER A 1 101 ? -13.457 13.325 2.630 1.00 96.25 101 SER A C 1
ATOM 795 O O . SER A 1 101 ? -13.669 14.049 3.602 1.00 96.25 101 SER A O 1
ATOM 797 N N . LYS A 1 102 ? -13.650 11.996 2.666 1.00 96.25 102 LYS A N 1
ATOM 798 C CA . LYS A 1 102 ? -14.163 11.255 3.838 1.00 96.25 102 LYS A CA 1
ATOM 799 C C . LYS A 1 102 ? -13.270 11.387 5.072 1.00 96.25 102 LYS A C 1
ATOM 801 O O . LYS A 1 102 ? -13.748 11.247 6.190 1.00 96.25 102 LYS A O 1
ATOM 806 N N . VAL A 1 103 ? -11.989 11.700 4.878 1.00 96.31 103 VAL A N 1
ATOM 807 C CA . VAL A 1 103 ? -11.006 11.913 5.955 1.00 96.31 103 VAL A CA 1
ATOM 808 C C . VAL A 1 103 ? -10.476 13.346 5.985 1.00 96.31 103 VAL A C 1
ATOM 810 O O . VAL A 1 103 ? -9.376 13.596 6.480 1.00 96.31 103 VAL A O 1
ATOM 813 N N . ASN A 1 104 ? -11.263 14.298 5.467 1.00 93.00 104 ASN A N 1
ATOM 814 C CA . ASN A 1 104 ? -10.946 15.728 5.400 1.00 93.00 104 ASN A CA 1
ATOM 815 C C . ASN A 1 104 ? -9.653 16.051 4.627 1.00 93.00 104 ASN A C 1
ATOM 817 O O . ASN A 1 104 ? -9.024 17.089 4.847 1.00 93.00 104 ASN A O 1
ATOM 821 N N . CYS A 1 105 ? -9.256 15.186 3.691 1.00 94.00 105 CYS A N 1
ATOM 822 C CA . CYS A 1 105 ? -8.067 15.374 2.875 1.00 94.00 105 CYS A CA 1
ATOM 823 C C . CYS A 1 105 ? -8.432 16.031 1.534 1.00 94.00 105 CYS A C 1
ATOM 825 O O . CYS A 1 105 ? -9.167 15.480 0.718 1.00 94.00 105 CYS A O 1
ATOM 827 N N . LYS A 1 106 ? -7.908 17.239 1.287 1.00 93.88 106 LYS A N 1
ATOM 828 C CA . LYS A 1 106 ? -8.218 18.054 0.095 1.00 93.88 106 LYS A CA 1
ATOM 829 C C . LYS A 1 106 ? -7.358 17.675 -1.120 1.00 93.88 106 LYS A C 1
ATOM 831 O O . LYS A 1 106 ? -6.722 18.534 -1.732 1.00 93.88 106 LYS A O 1
ATOM 836 N N . LEU A 1 107 ? -7.305 16.388 -1.456 1.00 95.88 107 LEU A N 1
ATOM 837 C CA . LEU A 1 107 ? -6.662 15.893 -2.677 1.00 95.88 107 LEU A CA 1
ATOM 838 C C . LEU A 1 107 ? -7.706 15.638 -3.768 1.00 95.88 107 LEU A C 1
ATOM 840 O O . LEU A 1 107 ? -8.863 15.347 -3.488 1.00 95.88 107 LEU A O 1
ATOM 844 N N . LYS A 1 108 ? -7.287 15.750 -5.031 1.00 95.56 108 LYS A N 1
ATOM 845 C CA . LYS A 1 108 ? -8.126 15.380 -6.177 1.00 95.56 108 LYS A CA 1
ATOM 846 C C . LYS A 1 108 ? -8.206 13.856 -6.267 1.00 95.56 108 LYS A C 1
ATOM 848 O O . LYS A 1 108 ? -7.159 13.244 -6.476 1.00 95.56 108 LYS A O 1
ATOM 853 N N . ALA A 1 109 ? -9.409 13.296 -6.154 1.00 96.38 109 ALA A N 1
ATOM 854 C CA . ALA A 1 109 ? -9.654 11.852 -6.188 1.00 96.38 109 ALA A CA 1
ATOM 855 C C . ALA A 1 109 ? -9.082 11.181 -7.450 1.00 96.38 109 ALA A C 1
ATOM 857 O O . ALA A 1 109 ? -8.410 10.172 -7.329 1.00 96.38 109 ALA A O 1
ATOM 858 N N . ASP A 1 110 ? -9.181 11.816 -8.624 1.00 97.44 110 ASP A N 1
ATOM 859 C CA . ASP A 1 110 ? -8.631 11.288 -9.891 1.00 97.44 110 ASP A CA 1
ATOM 860 C C . ASP A 1 110 ? -7.112 11.042 -9.882 1.00 97.44 110 ASP A C 1
ATOM 862 O O . ASP A 1 110 ? -6.570 10.406 -10.779 1.00 97.44 110 ASP A O 1
ATOM 866 N N . ASN A 1 111 ? -6.390 11.623 -8.919 1.00 98.00 111 ASN A N 1
ATOM 867 C CA . ASN A 1 111 ? -4.948 11.425 -8.773 1.00 98.00 111 ASN A CA 1
ATOM 868 C C . ASN A 1 111 ? -4.607 10.446 -7.646 1.00 98.00 111 ASN A C 1
ATOM 870 O O . ASN A 1 111 ? -3.425 10.292 -7.345 1.00 98.00 111 ASN A O 1
ATOM 874 N N . VAL A 1 112 ? -5.607 9.875 -6.981 1.00 98.44 112 VAL A N 1
ATOM 875 C CA . VAL A 1 112 ? -5.462 8.985 -5.834 1.00 98.44 112 VAL A CA 1
ATOM 876 C C . VAL A 1 112 ? -5.774 7.560 -6.262 1.00 98.44 112 VAL A C 1
ATOM 878 O O . VAL A 1 112 ? -6.690 7.326 -7.039 1.00 98.44 112 VAL A O 1
ATOM 881 N N . ASP A 1 113 ? -5.005 6.622 -5.728 1.00 98.62 113 ASP A N 1
ATOM 882 C CA . ASP A 1 113 ? -5.238 5.189 -5.872 1.00 98.62 113 ASP A CA 1
ATOM 883 C C . ASP A 1 113 ? -4.749 4.466 -4.607 1.00 98.62 113 ASP A C 1
ATOM 885 O O . ASP A 1 113 ? -4.070 5.065 -3.761 1.00 98.62 113 ASP A O 1
ATOM 889 N N . ILE A 1 114 ? -5.067 3.187 -4.460 1.00 98.31 114 ILE A N 1
ATOM 890 C CA . ILE A 1 114 ? -4.472 2.332 -3.430 1.00 98.31 114 ILE A CA 1
ATOM 891 C C . ILE A 1 114 ? -3.099 1.824 -3.897 1.00 98.31 114 ILE A C 1
ATOM 893 O O . ILE A 1 114 ? -2.857 1.608 -5.082 1.00 98.31 114 ILE A O 1
ATOM 897 N N . CYS A 1 115 ? -2.156 1.648 -2.971 1.00 98.25 115 CYS A N 1
ATOM 898 C CA . CYS A 1 115 ? -0.883 0.981 -3.277 1.00 98.25 115 CYS A CA 1
ATOM 899 C C . CYS A 1 115 ? -1.067 -0.536 -3.404 1.00 98.25 115 CYS A C 1
ATOM 901 O O . CYS A 1 115 ? -0.385 -1.183 -4.194 1.00 98.25 115 CYS A O 1
ATOM 903 N N . TYR A 1 116 ? -1.930 -1.075 -2.549 1.00 98.44 116 TYR A N 1
ATOM 904 C CA . TYR A 1 116 ? -2.271 -2.481 -2.390 1.00 98.44 116 TYR A CA 1
ATOM 905 C C . TYR A 1 116 ? -3.553 -2.559 -1.531 1.00 98.44 116 TYR A C 1
ATOM 907 O O . TYR A 1 116 ? -3.862 -1.577 -0.839 1.00 98.44 116 TYR A O 1
ATOM 915 N N . PRO A 1 117 ? -4.285 -3.686 -1.539 1.00 98.44 117 PRO A N 1
ATOM 916 C CA . PRO A 1 117 ? -5.446 -3.876 -0.672 1.00 98.44 117 PRO A CA 1
ATOM 917 C C . PRO A 1 117 ? -5.073 -3.768 0.818 1.00 98.44 117 PRO A C 1
ATOM 919 O O . PRO A 1 117 ? -4.200 -4.516 1.260 1.00 98.44 117 PRO A O 1
ATOM 922 N N . PRO A 1 118 ? -5.674 -2.858 1.613 1.00 98.69 118 PRO A N 1
ATOM 923 C CA . PRO A 1 118 ? -5.371 -2.685 3.031 1.00 98.69 118 PRO A CA 1
ATOM 924 C C . PRO A 1 118 ? -5.364 -4.003 3.814 1.00 98.69 118 PRO A C 1
ATOM 926 O O . PRO A 1 118 ? -6.272 -4.828 3.714 1.00 98.69 118 PRO A O 1
ATOM 929 N N . ILE A 1 119 ? -4.333 -4.195 4.626 1.00 98.81 119 ILE A N 1
ATOM 930 C CA . ILE A 1 119 ? -4.091 -5.457 5.322 1.00 98.81 119 ILE A CA 1
ATOM 931 C C . ILE A 1 119 ? -4.554 -5.310 6.766 1.00 98.81 119 ILE A C 1
ATOM 933 O O . ILE A 1 119 ? -4.085 -4.414 7.466 1.00 98.81 119 ILE A O 1
ATOM 937 N N . PHE A 1 120 ? -5.425 -6.210 7.212 1.00 98.75 120 PHE A N 1
ATOM 938 C CA . PHE A 1 120 ? -5.894 -6.336 8.589 1.00 98.75 120 PHE A CA 1
ATOM 939 C C . PHE A 1 120 ? -5.681 -7.770 9.068 1.00 98.75 120 PHE A C 1
ATOM 941 O O . PHE A 1 120 ? -6.057 -8.721 8.382 1.00 98.75 120 PHE A O 1
ATOM 948 N N . GLN A 1 121 ? -5.053 -7.928 10.231 1.00 98.69 121 GLN A N 1
ATOM 949 C CA . GLN A 1 121 ? -4.715 -9.233 10.801 1.00 98.69 121 GLN A CA 1
ATOM 950 C C . GLN A 1 121 ? -4.952 -9.220 12.309 1.00 98.69 121 GLN A C 1
ATOM 952 O O . GLN A 1 121 ? -4.551 -8.278 12.991 1.00 98.69 121 GLN A O 1
ATOM 957 N N . SER A 1 122 ? -5.567 -10.277 12.828 1.00 98.56 122 SER A N 1
ATOM 958 C CA . SER A 1 122 ? -5.786 -10.505 14.259 1.00 98.56 122 SER A CA 1
ATOM 959 C C . SER A 1 122 ? -5.960 -12.008 14.528 1.00 98.56 122 SER A C 1
ATOM 961 O O . SER A 1 122 ? -5.827 -12.827 13.614 1.00 98.56 122 SER A O 1
ATOM 963 N N . GLY A 1 123 ? -6.226 -12.396 15.779 1.00 97.19 123 GLY A N 1
ATOM 964 C CA . GLY A 1 123 ? -6.612 -13.776 16.110 1.00 97.19 123 GLY A CA 1
ATOM 965 C C . GLY A 1 123 ? -5.494 -14.809 15.929 1.00 97.19 123 GLY A C 1
ATOM 966 O O . GLY A 1 123 ? -5.758 -15.965 15.605 1.00 97.19 123 GLY A O 1
ATOM 967 N N . GLY A 1 124 ? -4.233 -14.394 16.086 1.00 96.62 124 GLY A N 1
ATOM 968 C CA . GLY A 1 124 ? -3.069 -15.282 15.996 1.00 96.62 124 GLY A CA 1
ATOM 969 C C . GLY A 1 124 ? -2.629 -15.641 14.572 1.00 96.62 124 GLY A C 1
ATOM 970 O O . GLY A 1 124 ? -1.668 -16.394 14.410 1.00 96.62 124 GLY A O 1
ATOM 971 N N . LYS A 1 125 ? -3.286 -15.108 13.533 1.00 97.38 125 LYS A N 1
ATOM 972 C CA . LYS A 1 125 ? -2.939 -15.358 12.125 1.00 97.38 125 LYS A CA 1
ATOM 973 C C . LYS A 1 125 ? -2.285 -14.134 11.511 1.00 97.38 125 LYS A C 1
ATOM 975 O O . LYS A 1 125 ? -2.957 -13.251 10.986 1.00 97.38 125 LYS A O 1
ATOM 980 N N . PHE A 1 126 ? -0.960 -14.117 11.568 1.00 98.12 126 PHE A N 1
ATOM 981 C CA . PHE A 1 126 ? -0.159 -13.004 11.078 1.00 98.12 126 PHE A CA 1
ATOM 982 C C . PHE A 1 126 ? 0.747 -13.437 9.926 1.00 98.12 126 PHE A C 1
ATOM 984 O O . PHE A 1 126 ? 1.383 -14.489 9.976 1.00 98.12 126 PHE A O 1
ATOM 991 N N . ASP A 1 127 ? 0.827 -12.593 8.901 1.00 98.00 127 ASP A N 1
ATOM 992 C CA . ASP A 1 127 ? 1.764 -12.721 7.786 1.00 98.00 127 ASP A CA 1
ATOM 993 C C . ASP A 1 127 ? 2.385 -11.350 7.514 1.00 98.00 127 ASP A C 1
ATOM 995 O O . ASP A 1 127 ? 1.707 -10.415 7.093 1.00 98.00 127 ASP A O 1
ATOM 999 N N . LEU A 1 128 ? 3.685 -11.220 7.779 1.00 97.62 128 LEU A N 1
ATOM 1000 C CA . LEU A 1 128 ? 4.412 -9.955 7.637 1.00 97.62 128 LEU A CA 1
ATOM 1001 C C . LEU A 1 128 ? 5.022 -9.771 6.241 1.00 97.62 128 LEU A C 1
ATOM 1003 O O . LEU A 1 128 ? 5.744 -8.799 6.003 1.00 97.62 128 LEU A O 1
ATOM 1007 N N . ARG A 1 129 ? 4.773 -10.699 5.308 1.00 97.62 129 ARG A N 1
ATOM 1008 C CA . ARG A 1 129 ? 5.186 -10.532 3.912 1.00 97.62 129 ARG A CA 1
ATOM 1009 C C . ARG A 1 129 ? 4.343 -9.434 3.252 1.00 97.62 129 ARG A C 1
ATOM 1011 O O . ARG A 1 129 ? 3.147 -9.349 3.513 1.00 97.62 129 ARG A O 1
ATOM 1018 N N . PRO A 1 130 ? 4.905 -8.659 2.308 1.00 90.88 130 PRO A N 1
ATOM 1019 C CA . PRO A 1 130 ? 4.140 -7.660 1.554 1.00 90.88 130 PRO A CA 1
ATOM 1020 C C . PRO A 1 130 ? 2.981 -8.240 0.728 1.00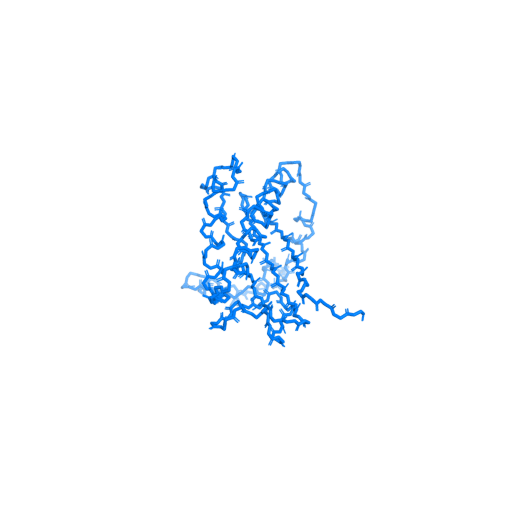 90.88 130 PRO A C 1
ATOM 1022 O O . PRO A 1 130 ? 2.112 -7.496 0.295 1.00 90.88 130 PRO A O 1
ATOM 1025 N N . SER A 1 131 ? 2.988 -9.555 0.482 1.00 93.94 131 SER A N 1
ATOM 1026 C CA . SER A 1 131 ? 1.946 -10.288 -0.241 1.00 93.94 131 SER A CA 1
ATOM 1027 C C . SER A 1 131 ? 0.792 -10.764 0.648 1.00 93.94 131 SER A C 1
ATOM 1029 O O . SER A 1 131 ? -0.052 -11.520 0.172 1.00 93.94 131 SER A O 1
ATOM 1031 N N . ALA A 1 132 ? 0.794 -10.430 1.941 1.00 97.25 132 ALA A N 1
ATOM 1032 C CA . ALA A 1 132 ? -0.286 -10.801 2.843 1.00 97.25 132 ALA A CA 1
ATOM 1033 C C . ALA A 1 132 ? -1.612 -10.166 2.398 1.00 97.25 132 ALA A C 1
ATOM 1035 O O . ALA A 1 132 ? -1.638 -9.053 1.875 1.00 97.25 132 ALA A O 1
ATOM 1036 N N . VAL A 1 133 ? -2.714 -10.876 2.632 1.00 97.56 133 VAL A N 1
ATOM 1037 C CA . VAL A 1 133 ? -4.067 -10.439 2.270 1.00 97.56 133 VAL A CA 1
ATOM 1038 C C . VAL A 1 133 ? -4.993 -10.551 3.476 1.00 97.56 133 VAL A C 1
ATOM 1040 O O . VAL A 1 133 ? -4.875 -11.487 4.270 1.00 97.56 133 VAL A O 1
ATOM 1043 N N . SER A 1 134 ? -5.908 -9.594 3.615 1.00 98.31 134 SER A N 1
ATOM 1044 C CA . SER A 1 134 ? -6.980 -9.649 4.613 1.00 98.31 134 SER A CA 1
ATOM 1045 C C . SER A 1 134 ? -7.906 -10.830 4.308 1.00 98.31 134 SER A C 1
ATOM 1047 O O . SER A 1 134 ? -8.351 -10.989 3.174 1.00 98.31 134 SER A O 1
ATOM 1049 N N . ASN A 1 135 ? -8.175 -11.674 5.303 1.00 98.12 135 ASN A N 1
ATOM 1050 C CA . ASN A 1 135 ? -8.997 -12.878 5.145 1.00 98.12 135 ASN A CA 1
ATOM 1051 C C . ASN A 1 135 ? -10.475 -12.635 5.528 1.00 98.12 135 ASN A C 1
ATOM 1053 O O . ASN A 1 135 ? -10.847 -11.549 5.968 1.00 98.12 135 ASN A O 1
ATOM 1057 N N . ASP A 1 136 ? -11.319 -13.661 5.400 1.00 98.56 136 ASP A N 1
ATOM 1058 C CA . ASP A 1 136 ? -12.743 -13.601 5.775 1.00 98.56 136 ASP A CA 1
ATOM 1059 C C . ASP A 1 136 ? -13.011 -13.997 7.238 1.00 98.56 136 ASP A C 1
ATOM 1061 O O . ASP A 1 136 ? -14.120 -14.397 7.596 1.00 98.56 136 ASP A O 1
ATOM 1065 N N . GLU A 1 137 ? -12.004 -13.918 8.110 1.00 98.38 137 GLU A N 1
ATOM 1066 C CA . GLU A 1 137 ? -12.194 -14.154 9.541 1.00 98.38 137 GLU A CA 1
ATOM 1067 C C . GLU A 1 137 ? -12.617 -12.875 10.254 1.00 98.38 137 GLU A C 1
ATOM 1069 O O . GLU A 1 137 ? -12.282 -11.762 9.841 1.00 98.38 137 GLU A O 1
ATOM 1074 N N . ALA A 1 138 ? -13.389 -13.045 11.327 1.00 98.25 138 ALA A N 1
ATOM 1075 C CA . ALA A 1 138 ? -13.809 -11.929 12.155 1.00 98.25 138 ALA A CA 1
ATOM 1076 C C . ALA A 1 138 ? -12.615 -11.341 12.915 1.00 98.25 138 ALA A C 1
ATOM 1078 O O . ALA A 1 138 ? -11.732 -12.077 13.359 1.00 98.25 138 ALA A O 1
ATOM 1079 N N . LEU A 1 139 ? -12.628 -10.020 13.085 1.00 97.88 139 LEU A N 1
ATOM 1080 C CA . LEU A 1 139 ? -11.669 -9.307 13.914 1.00 97.88 139 LEU A CA 1
ATOM 1081 C C . LEU A 1 139 ? -11.726 -9.841 15.351 1.00 97.88 139 LEU A C 1
ATOM 1083 O O . LEU A 1 139 ? -12.797 -9.884 15.952 1.00 97.88 139 LEU A O 1
ATOM 1087 N N . CYS A 1 140 ? -10.573 -10.231 15.885 1.00 96.94 140 CYS A N 1
ATOM 1088 C CA . CYS A 1 140 ? -10.405 -10.689 17.256 1.00 96.94 140 CYS A CA 1
ATOM 1089 C C . CYS A 1 140 ? -9.820 -9.562 18.113 1.00 96.94 140 CYS A C 1
ATOM 1091 O O . CYS A 1 140 ? -8.775 -8.995 17.778 1.00 96.94 140 CYS A O 1
ATOM 1093 N N . TYR A 1 141 ? -10.516 -9.245 19.202 1.00 95.75 141 TYR A N 1
ATOM 1094 C CA . TYR A 1 141 ? -10.177 -8.182 20.148 1.00 95.75 141 TYR A CA 1
ATOM 1095 C C . TYR A 1 141 ? -10.490 -8.591 21.598 1.00 95.75 141 TYR A C 1
ATOM 1097 O O . TYR A 1 141 ? -10.744 -7.737 22.440 1.00 95.75 141 TYR A O 1
ATOM 1105 N N . ASP A 1 142 ? -10.460 -9.893 21.895 1.00 92.94 142 ASP A N 1
ATOM 1106 C CA . ASP A 1 142 ? -10.551 -10.390 23.272 1.00 92.94 142 ASP A CA 1
ATOM 1107 C C . ASP A 1 142 ? -9.298 -9.987 24.072 1.00 92.94 142 ASP A C 1
ATOM 1109 O O . ASP A 1 142 ? -8.307 -9.520 23.500 1.00 92.94 142 ASP A O 1
ATOM 1113 N N . SER A 1 143 ? -9.296 -10.186 25.393 1.00 91.81 143 SER A N 1
ATOM 1114 C CA . SER A 1 143 ? -8.129 -9.832 26.209 1.00 91.81 143 SER A CA 1
ATOM 1115 C C . SER A 1 143 ? -6.839 -10.515 25.727 1.00 91.81 143 SER A C 1
ATOM 1117 O O . SER A 1 143 ? -6.867 -11.663 25.279 1.00 91.81 143 SER A O 1
ATOM 1119 N N . ALA A 1 144 ? -5.708 -9.812 25.842 1.00 93.25 144 ALA A N 1
ATOM 1120 C CA . ALA A 1 144 ? -4.408 -10.202 25.289 1.00 93.25 144 ALA A CA 1
ATOM 1121 C C . ALA A 1 144 ? -4.396 -10.368 23.752 1.00 93.25 144 ALA A C 1
ATOM 1123 O O . ALA A 1 144 ? -3.736 -11.260 23.210 1.00 93.25 144 ALA A O 1
ATOM 1124 N N . SER A 1 145 ? -5.107 -9.491 23.030 1.00 95.81 145 SER A N 1
ATOM 1125 C CA . SER A 1 145 ? -5.148 -9.499 21.560 1.00 95.81 145 SER A CA 1
ATOM 1126 C C . SER A 1 145 ? -4.261 -8.437 20.918 1.00 95.81 145 SER A C 1
ATOM 1128 O O . SER A 1 145 ? -4.032 -7.344 21.439 1.00 95.81 145 SER A O 1
ATOM 1130 N N . VAL A 1 146 ? -3.811 -8.758 19.705 1.00 97.62 146 VAL A N 1
ATOM 1131 C CA . VAL A 1 146 ? -3.039 -7.871 18.836 1.00 97.62 146 VAL A CA 1
ATOM 1132 C C . VAL A 1 146 ? -3.721 -7.767 17.479 1.00 97.62 146 VAL A C 1
ATOM 1134 O O . VAL A 1 146 ? -4.114 -8.777 16.891 1.00 97.62 146 VAL A O 1
ATOM 1137 N N . ILE A 1 147 ? -3.804 -6.543 16.960 1.00 98.50 147 ILE A N 1
ATOM 1138 C CA . ILE A 1 147 ? -4.333 -6.251 15.628 1.00 98.50 147 ILE A CA 1
ATOM 1139 C C . ILE A 1 147 ? -3.259 -5.519 14.828 1.00 98.50 147 ILE A C 1
ATOM 1141 O O . ILE A 1 147 ? -2.801 -4.448 15.228 1.00 98.50 147 ILE A O 1
ATOM 1145 N N . ILE A 1 148 ? -2.867 -6.073 13.682 1.00 98.56 148 ILE A N 1
ATOM 1146 C CA . ILE A 1 148 ? -1.951 -5.430 12.734 1.00 98.56 148 ILE A CA 1
ATOM 1147 C C . ILE A 1 148 ? -2.768 -4.837 11.592 1.00 98.56 148 ILE A C 1
ATOM 1149 O O . ILE A 1 148 ? -3.604 -5.516 10.996 1.00 98.56 148 ILE A O 1
ATOM 1153 N N . CYS A 1 149 ? -2.491 -3.576 11.267 1.00 98.06 149 CYS A N 1
ATOM 1154 C CA . CYS A 1 149 ? -3.044 -2.893 10.108 1.00 98.06 149 CYS A CA 1
ATOM 1155 C C . CYS A 1 149 ? -1.925 -2.291 9.251 1.00 98.06 149 CYS A C 1
ATOM 1157 O O . CYS A 1 149 ? -1.060 -1.585 9.779 1.00 98.06 149 CYS A O 1
ATOM 1159 N N . ALA A 1 150 ? -1.960 -2.514 7.937 1.00 98.62 150 ALA A N 1
ATOM 1160 C CA . ALA A 1 150 ? -1.102 -1.834 6.969 1.00 98.62 150 ALA A CA 1
ATOM 1161 C C . ALA A 1 150 ? -1.936 -1.199 5.851 1.00 98.62 150 ALA A C 1
ATOM 1163 O O . ALA A 1 150 ? -2.798 -1.840 5.251 1.00 98.62 150 ALA A O 1
ATOM 1164 N N . VAL A 1 151 ? -1.679 0.081 5.587 1.00 98.56 151 VAL A N 1
ATOM 1165 C CA . VAL A 1 151 ? -2.413 0.899 4.619 1.00 98.56 151 VAL A CA 1
ATOM 1166 C C . VAL A 1 151 ? -1.419 1.665 3.753 1.00 98.56 151 VAL A C 1
ATOM 1168 O O . VAL A 1 151 ? -0.437 2.224 4.251 1.00 98.56 151 VAL A O 1
ATOM 1171 N N . GLY A 1 152 ? -1.700 1.757 2.456 1.00 98.56 152 GLY A N 1
ATOM 1172 C CA . GLY A 1 152 ? -0.919 2.571 1.535 1.00 98.56 152 GLY A CA 1
ATOM 1173 C C . GLY A 1 152 ? -1.799 3.260 0.507 1.00 98.56 152 GLY A C 1
ATOM 1174 O O . GLY A 1 152 ? -2.461 2.602 -0.289 1.00 98.56 152 GLY A O 1
ATOM 1175 N N . ALA A 1 153 ? -1.773 4.590 0.499 1.00 98.69 153 ALA A N 1
ATOM 1176 C CA . ALA A 1 153 ? -2.323 5.399 -0.576 1.00 98.69 153 ALA A CA 1
ATOM 1177 C C . ALA A 1 153 ? -1.226 5.814 -1.561 1.00 98.69 153 ALA A C 1
ATOM 1179 O O . ALA A 1 153 ? -0.063 6.044 -1.193 1.00 98.69 153 ALA A O 1
ATOM 1180 N N . ARG A 1 154 ? -1.634 5.976 -2.813 1.00 98.75 154 ARG A N 1
ATOM 1181 C CA . ARG A 1 154 ? -0.832 6.432 -3.940 1.00 98.75 154 ARG A CA 1
ATOM 1182 C C . ARG A 1 154 ? -1.377 7.769 -4.426 1.00 98.75 154 ARG A C 1
ATOM 1184 O O . ARG A 1 154 ? -2.585 7.945 -4.529 1.00 98.75 154 ARG A O 1
ATOM 1191 N N . TYR A 1 155 ? -0.496 8.720 -4.730 1.00 98.69 155 TYR A N 1
ATOM 1192 C CA . TYR A 1 155 ? -0.884 10.004 -5.322 1.00 98.69 155 TYR A CA 1
ATOM 1193 C C . TYR A 1 155 ? -0.014 10.321 -6.534 1.00 98.69 155 TYR A C 1
ATOM 1195 O O . TYR A 1 155 ? 1.212 10.350 -6.417 1.00 98.69 155 TYR A O 1
ATOM 1203 N N . LYS A 1 156 ? -0.632 10.565 -7.697 1.00 98.12 156 LYS A N 1
ATOM 1204 C CA . LYS A 1 156 ? 0.065 10.755 -8.985 1.00 98.12 156 LYS A CA 1
ATOM 1205 C C . LYS A 1 156 ? 1.134 9.684 -9.229 1.00 98.12 156 LYS A C 1
ATOM 1207 O O . LYS A 1 156 ? 2.283 9.987 -9.531 1.00 98.12 156 LYS A O 1
ATOM 1212 N N . SER A 1 157 ? 0.761 8.428 -9.021 1.00 98.25 157 SER A N 1
ATOM 1213 C CA . SER A 1 157 ? 1.643 7.268 -9.165 1.00 98.25 157 SER A CA 1
ATOM 1214 C C . SER A 1 157 ? 2.764 7.117 -8.119 1.00 98.25 157 SER A C 1
ATOM 1216 O O . SER A 1 157 ? 3.473 6.109 -8.163 1.00 98.25 157 SER A O 1
ATOM 1218 N N . TYR A 1 158 ? 2.889 8.013 -7.131 1.00 98.69 158 TYR A N 1
ATOM 1219 C CA . TYR A 1 158 ? 3.840 7.879 -6.018 1.00 98.69 158 TYR A CA 1
ATOM 1220 C C . TYR A 1 158 ? 3.196 7.208 -4.809 1.00 98.69 158 TYR A C 1
ATOM 1222 O O . TYR A 1 158 ? 2.216 7.710 -4.257 1.00 98.69 158 TYR A O 1
ATOM 1230 N N . CYS A 1 159 ? 3.758 6.073 -4.404 1.00 98.69 159 CYS A N 1
ATOM 1231 C CA . CYS A 1 159 ? 3.262 5.270 -3.294 1.00 98.69 159 CYS A CA 1
ATOM 1232 C C . CYS A 1 159 ? 3.676 5.848 -1.935 1.00 98.69 159 CYS A C 1
ATOM 1234 O O . CYS A 1 159 ? 4.713 6.500 -1.792 1.00 98.69 159 CYS A O 1
ATOM 1236 N N . SER A 1 160 ? 2.883 5.541 -0.916 1.00 98.81 160 SER A N 1
ATOM 1237 C CA . SER A 1 160 ? 3.230 5.715 0.493 1.00 98.81 160 SER A CA 1
ATOM 1238 C C . SER A 1 160 ? 2.723 4.521 1.302 1.00 98.81 160 SER A C 1
ATOM 1240 O O . SER A 1 160 ? 1.904 3.746 0.810 1.00 98.81 160 SER A O 1
ATOM 1242 N N . ASN A 1 161 ? 3.233 4.353 2.521 1.00 98.75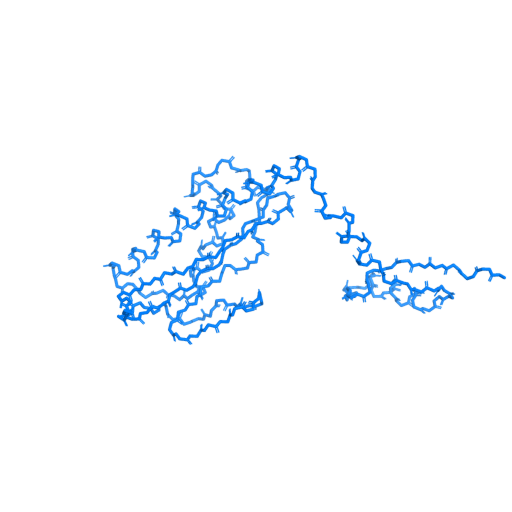 161 ASN A N 1
ATOM 1243 C CA . ASN A 1 161 ? 2.915 3.206 3.364 1.00 98.75 161 ASN A CA 1
ATOM 1244 C C . ASN A 1 161 ? 2.904 3.596 4.844 1.00 98.75 161 ASN A C 1
ATOM 1246 O O . ASN A 1 161 ? 3.773 4.345 5.295 1.00 98.75 161 ASN A O 1
ATOM 1250 N N . ILE A 1 162 ? 1.968 3.039 5.606 1.00 98.69 162 ILE A N 1
ATOM 1251 C CA . ILE A 1 162 ? 1.975 3.040 7.067 1.00 98.69 162 ILE A CA 1
ATOM 1252 C C . ILE A 1 162 ? 1.532 1.665 7.561 1.00 98.69 162 ILE A C 1
ATOM 1254 O O . ILE A 1 162 ? 0.605 1.079 7.015 1.00 98.69 162 ILE A O 1
ATOM 1258 N N . ALA A 1 163 ? 2.169 1.168 8.616 1.00 98.56 163 ALA A N 1
ATOM 1259 C CA . ALA A 1 163 ? 1.686 0.015 9.362 1.00 98.56 163 ALA A CA 1
ATOM 1260 C C . ALA A 1 163 ? 1.634 0.357 10.852 1.00 98.56 163 ALA A C 1
ATOM 1262 O O . ALA A 1 163 ? 2.465 1.133 11.346 1.00 98.56 163 ALA A O 1
ATOM 1263 N N . ARG A 1 164 ? 0.633 -0.164 11.556 1.00 98.62 164 ARG A N 1
ATOM 1264 C CA . ARG A 1 164 ? 0.426 0.020 12.993 1.00 98.62 164 ARG A CA 1
ATOM 1265 C C . ARG A 1 164 ? -0.038 -1.282 13.622 1.00 98.62 164 ARG A C 1
ATOM 1267 O O . ARG A 1 164 ? -0.692 -2.094 12.974 1.00 98.62 164 ARG A O 1
ATOM 1274 N N . THR A 1 165 ? 0.297 -1.416 14.895 1.00 98.62 165 THR A N 1
ATOM 1275 C CA . THR A 1 165 ? -0.152 -2.503 15.751 1.00 98.62 165 THR A CA 1
ATOM 1276 C C . THR A 1 165 ? -0.967 -1.896 16.879 1.00 98.62 165 THR A C 1
ATOM 1278 O O . THR A 1 165 ? -0.513 -0.945 17.517 1.00 98.62 165 THR A O 1
ATOM 1281 N N . PHE A 1 166 ? -2.159 -2.431 17.100 1.00 98.06 166 PHE A N 1
ATOM 1282 C CA . PHE A 1 166 ? -3.038 -2.079 18.207 1.00 98.06 166 PHE A CA 1
ATOM 1283 C C . PHE A 1 166 ? -3.037 -3.228 19.211 1.00 98.06 166 PHE A C 1
ATOM 1285 O O . PHE A 1 166 ? -3.046 -4.395 18.818 1.00 98.06 166 PHE A O 1
ATOM 1292 N N . LEU A 1 167 ? -2.969 -2.880 20.492 1.00 97.44 167 LEU A N 1
ATOM 1293 C CA . LEU A 1 167 ? -2.857 -3.814 21.604 1.00 97.44 167 LEU A CA 1
ATOM 1294 C C . LEU A 1 167 ? -4.132 -3.703 22.438 1.00 97.44 167 LEU A C 1
ATOM 1296 O O . LEU A 1 167 ? -4.464 -2.600 22.873 1.00 97.44 167 LEU A O 1
ATOM 1300 N N . ILE A 1 168 ? -4.832 -4.820 22.634 1.00 96.56 168 ILE A N 1
ATOM 1301 C CA . ILE A 1 168 ? -6.090 -4.893 23.386 1.00 96.56 168 ILE A CA 1
ATOM 1302 C C . ILE A 1 168 ? -5.844 -5.706 24.655 1.00 96.56 168 ILE A C 1
ATOM 1304 O O . ILE A 1 168 ? -5.458 -6.871 24.559 1.00 96.56 168 ILE A O 1
ATOM 1308 N N . ASP A 1 169 ? -6.013 -5.074 25.821 1.00 93.62 169 ASP A N 1
ATOM 1309 C CA . ASP A 1 169 ? -5.696 -5.630 27.148 1.00 93.62 169 ASP A CA 1
ATOM 1310 C C . ASP A 1 169 ? -4.411 -6.472 27.148 1.00 93.62 169 ASP A C 1
ATOM 1312 O O . ASP A 1 169 ? -4.419 -7.652 27.505 1.00 93.62 169 ASP A O 1
ATOM 1316 N N . ALA A 1 170 ? -3.321 -5.884 26.651 1.00 89.81 170 ALA A N 1
ATOM 1317 C CA . ALA A 1 170 ? -2.064 -6.599 26.479 1.00 89.81 170 ALA A CA 1
ATOM 1318 C C . ALA A 1 170 ? -1.490 -7.098 27.808 1.00 89.81 170 ALA A C 1
ATOM 1320 O O . ALA A 1 170 ? -1.627 -6.451 28.852 1.00 89.81 170 ALA A O 1
ATOM 1321 N N . ASP A 1 171 ? -0.813 -8.241 27.736 1.00 87.56 171 ASP A N 1
ATOM 1322 C CA . ASP A 1 171 ? -0.008 -8.743 28.833 1.00 87.56 171 ASP A CA 1
ATOM 1323 C C . ASP A 1 171 ? 1.264 -7.887 29.033 1.00 87.56 171 ASP A C 1
ATOM 1325 O O . ASP A 1 171 ? 1.689 -7.170 28.121 1.00 87.56 171 ASP A O 1
ATOM 1329 N N . PRO A 1 172 ? 1.828 -7.877 30.257 1.00 80.06 172 PRO A N 1
ATOM 1330 C CA . PRO A 1 172 ? 3.077 -7.177 30.559 1.00 80.06 172 PRO A CA 1
ATOM 1331 C C . PRO A 1 172 ? 4.303 -7.688 29.792 1.00 80.06 172 PRO A C 1
ATOM 1333 O O . PRO A 1 172 ? 4.422 -8.921 29.608 1.00 80.06 172 PRO A O 1
#

Sequence (172 aa):
HDSSTVGHIAREEPEGKLLEAWAEKLKSSKFNLSDVANGFSALFSAKSNEEITSIKRAAYLTTSVMKNFVVSKLENVIDEEKKILHSTWMEETEKVILEPSKVNCKLKADNVDICYPPIFQSGGKFDLRPSAVSNDEALCYDSASVIICAVGARYKSYCSNIARTFLIDADP

Foldseek 3Di:
DDAAADEDQVPDDQDDDVSVVVVVVVVVDSHHYDYCPVVVCVVPVDDDPVLVVQQVLQQVLQVLLCPVPVVVVVVVCVVVVHWDAQQRSLVVSQVCQLVSVVSPRPDDSVQKHWPDRKGKDKDPDDDPDPPDHGDRDTHDQPAQIKMKIKGWMGGNNRIDIDIDMDGHNHDD